Protein AF-A0A849C5H6-F1 (afdb_monomer)

Structure (mmCIF, N/CA/C/O backbone):
data_AF-A0A849C5H6-F1
#
_entry.id   AF-A0A849C5H6-F1
#
loop_
_atom_site.group_PDB
_atom_site.id
_atom_site.type_symbol
_atom_site.label_atom_id
_atom_site.label_a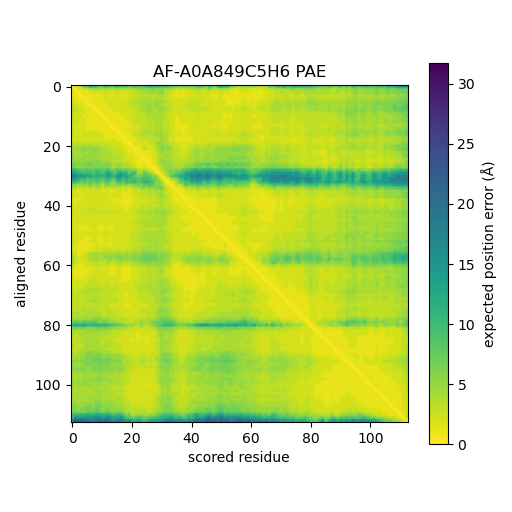lt_id
_atom_site.label_comp_id
_atom_site.label_asym_id
_atom_site.label_entity_id
_atom_site.label_seq_id
_atom_site.pdbx_PDB_ins_code
_atom_site.Cartn_x
_atom_site.Cartn_y
_atom_site.Cartn_z
_atom_site.occupancy
_atom_site.B_iso_or_equiv
_atom_site.auth_seq_id
_atom_site.auth_comp_id
_atom_site.auth_asym_id
_atom_site.auth_atom_id
_atom_site.pdbx_PDB_model_num
ATOM 1 N N . MET A 1 1 ? 11.447 -2.101 3.202 1.00 85.00 1 MET A N 1
ATOM 2 C CA . MET A 1 1 ? 10.987 -1.076 2.242 1.00 85.00 1 MET A CA 1
ATOM 3 C C . MET A 1 1 ? 12.127 -0.765 1.290 1.00 85.00 1 MET A C 1
ATOM 5 O O . MET A 1 1 ? 13.242 -0.595 1.766 1.00 85.00 1 MET A O 1
ATOM 9 N N . ARG A 1 2 ? 11.880 -0.755 -0.023 1.00 93.06 2 ARG A N 1
ATOM 10 C CA . ARG A 1 2 ? 12.868 -0.371 -1.043 1.00 93.06 2 ARG A CA 1
ATOM 11 C C . ARG A 1 2 ? 12.299 0.768 -1.885 1.00 93.06 2 ARG A C 1
ATOM 13 O O . ARG A 1 2 ? 11.134 0.687 -2.269 1.00 93.06 2 ARG A O 1
ATOM 20 N N . THR A 1 3 ? 13.122 1.769 -2.175 1.00 94.75 3 THR A N 1
ATOM 21 C CA . THR A 1 3 ? 12.717 2.952 -2.942 1.00 94.75 3 THR A CA 1
ATOM 22 C C . THR A 1 3 ? 13.357 2.937 -4.325 1.00 94.75 3 THR A C 1
ATOM 24 O O . THR A 1 3 ? 14.534 2.586 -4.473 1.00 94.75 3 THR A O 1
ATOM 27 N N . PHE A 1 4 ? 12.568 3.274 -5.339 1.00 96.38 4 PHE A N 1
ATOM 28 C CA . PHE A 1 4 ? 12.956 3.257 -6.739 1.00 96.38 4 PHE A CA 1
ATOM 29 C C . PHE A 1 4 ? 12.438 4.487 -7.478 1.00 96.38 4 PHE A C 1
ATOM 31 O O . PHE A 1 4 ? 11.488 5.128 -7.041 1.00 96.38 4 PHE A O 1
ATOM 38 N N . THR A 1 5 ? 13.014 4.731 -8.648 1.00 96.44 5 THR A N 1
ATOM 39 C CA . THR A 1 5 ? 12.422 5.553 -9.704 1.00 96.44 5 THR A CA 1
ATOM 40 C C . THR A 1 5 ? 12.260 4.742 -10.986 1.00 96.44 5 THR A C 1
ATOM 42 O O . THR A 1 5 ? 12.952 3.736 -11.198 1.00 96.44 5 THR A O 1
ATOM 45 N N . ALA A 1 6 ? 11.337 5.165 -11.846 1.00 95.12 6 ALA A N 1
ATOM 46 C CA . ALA A 1 6 ? 11.092 4.564 -13.148 1.00 95.12 6 ALA A CA 1
ATOM 47 C C . ALA A 1 6 ? 10.691 5.616 -14.182 1.00 95.12 6 ALA A C 1
ATOM 49 O O . ALA A 1 6 ? 10.271 6.724 -13.868 1.00 95.12 6 ALA A O 1
ATOM 50 N N . HIS A 1 7 ? 10.758 5.244 -15.458 1.00 94.56 7 HIS A N 1
ATOM 51 C CA . HIS A 1 7 ? 10.187 6.081 -16.506 1.00 94.56 7 HIS A CA 1
ATOM 52 C C . HIS A 1 7 ? 8.655 6.142 -16.365 1.00 94.56 7 HIS A C 1
ATOM 54 O O . HIS A 1 7 ? 8.023 5.102 -16.185 1.00 94.56 7 HIS A O 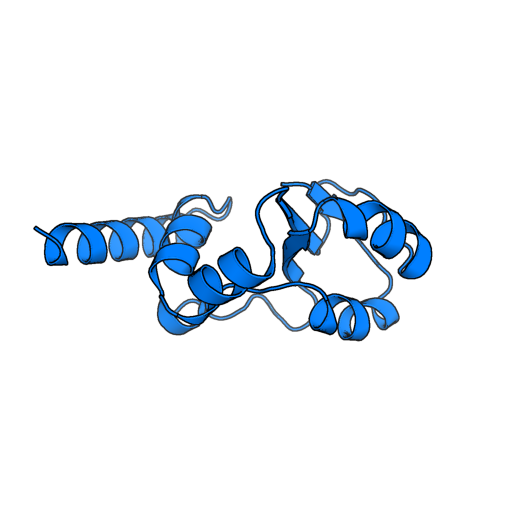1
ATOM 60 N N . ARG A 1 8 ? 8.036 7.318 -16.560 1.00 92.25 8 ARG A N 1
ATOM 61 C CA . ARG A 1 8 ? 6.573 7.527 -16.428 1.00 92.25 8 ARG A CA 1
ATOM 62 C C . ARG A 1 8 ? 5.706 6.489 -17.156 1.00 92.25 8 ARG A C 1
ATOM 64 O O . ARG A 1 8 ? 4.646 6.097 -16.685 1.00 92.25 8 ARG A O 1
ATOM 71 N N . ALA A 1 9 ? 6.180 5.999 -18.304 1.00 93.81 9 ALA A N 1
ATOM 72 C CA . ALA A 1 9 ? 5.473 4.994 -19.104 1.00 93.81 9 ALA A CA 1
ATOM 73 C C . ALA A 1 9 ? 5.370 3.617 -18.415 1.00 93.81 9 ALA A C 1
ATOM 75 O O . ALA A 1 9 ? 4.531 2.805 -18.796 1.00 93.81 9 ALA A O 1
ATOM 76 N N . ALA A 1 10 ? 6.208 3.345 -17.413 1.00 94.38 10 ALA A N 1
ATOM 77 C CA . ALA A 1 10 ? 6.177 2.117 -16.630 1.00 94.38 10 ALA A CA 1
ATOM 78 C C . ALA A 1 10 ? 5.149 2.163 -15.487 1.00 94.38 10 ALA A C 1
ATOM 80 O O . ALA A 1 10 ? 4.699 1.105 -15.043 1.00 94.38 10 ALA A O 1
ATOM 81 N N . LEU A 1 11 ? 4.743 3.357 -15.035 1.00 93.88 11 LEU A N 1
ATOM 82 C CA . LEU A 1 11 ? 3.870 3.529 -13.869 1.00 93.88 11 LEU A CA 1
ATOM 83 C C . LEU A 1 11 ? 2.506 2.835 -14.019 1.00 93.88 11 LEU A C 1
ATOM 85 O O . LEU A 1 11 ? 2.111 2.139 -13.083 1.00 93.88 11 LEU A O 1
ATOM 89 N N . PRO A 1 12 ? 1.799 2.902 -15.169 1.00 93.50 12 PRO A N 1
ATOM 90 C CA . PRO A 1 12 ? 0.531 2.186 -15.326 1.00 93.50 12 PRO A CA 1
ATOM 91 C C . PRO A 1 12 ? 0.685 0.669 -15.170 1.00 93.50 12 PRO A C 1
ATOM 93 O O . PRO A 1 12 ? -0.142 0.015 -14.537 1.00 93.50 12 PRO A O 1
ATOM 96 N N . ARG A 1 13 ? 1.775 0.102 -15.705 1.00 94.38 13 ARG A N 1
ATOM 97 C CA . ARG A 1 13 ? 2.049 -1.335 -15.597 1.00 94.38 13 ARG A CA 1
ATOM 98 C C . ARG A 1 13 ? 2.470 -1.722 -14.184 1.00 94.38 13 ARG A C 1
ATOM 100 O O . ARG A 1 13 ? 2.056 -2.771 -13.705 1.00 94.38 13 ARG A O 1
ATOM 107 N N . LEU A 1 14 ? 3.239 -0.872 -13.507 1.00 95.12 14 LEU A N 1
ATOM 108 C CA . LEU A 1 14 ? 3.604 -1.085 -12.112 1.00 95.12 14 LEU A CA 1
ATOM 109 C C . LEU A 1 14 ? 2.367 -1.054 -11.199 1.00 95.12 14 LEU A C 1
ATOM 111 O O . LEU A 1 14 ? 2.217 -1.934 -10.356 1.00 95.12 14 LEU A O 1
ATOM 115 N N . ARG A 1 15 ? 1.431 -0.121 -11.420 1.00 92.94 15 ARG A N 1
ATOM 116 C CA . ARG A 1 15 ? 0.155 -0.035 -10.681 1.00 92.94 15 ARG A CA 1
ATOM 117 C C . ARG A 1 15 ? -0.706 -1.285 -10.795 1.00 92.94 15 ARG A C 1
ATOM 119 O O . ARG A 1 15 ? -1.393 -1.626 -9.843 1.00 92.94 15 ARG A O 1
ATOM 126 N N . ALA A 1 16 ? -0.670 -1.961 -11.940 1.00 92.50 16 ALA A N 1
ATOM 127 C CA . ALA A 1 16 ? -1.420 -3.198 -12.136 1.00 92.50 16 ALA A CA 1
ATOM 128 C C . ALA A 1 16 ? -0.862 -4.380 -11.318 1.00 92.50 16 ALA A C 1
ATOM 130 O O . ALA A 1 16 ? -1.574 -5.355 -11.093 1.00 92.50 16 ALA A O 1
ATOM 131 N N . ILE A 1 17 ? 0.403 -4.307 -10.891 1.00 92.81 17 ILE A N 1
ATOM 132 C CA . ILE A 1 17 ? 1.112 -5.393 -10.199 1.00 92.81 17 ILE A CA 1
ATOM 133 C C . ILE A 1 17 ? 1.205 -5.114 -8.694 1.00 92.81 17 ILE A C 1
ATOM 135 O O . ILE A 1 17 ? 1.078 -6.030 -7.881 1.00 92.81 17 ILE A O 1
ATOM 139 N N . VAL A 1 18 ? 1.415 -3.852 -8.318 1.00 94.62 18 VAL A N 1
ATOM 140 C CA . VAL A 1 18 ? 1.574 -3.432 -6.923 1.00 94.62 18 VAL A CA 1
ATOM 141 C C . VAL A 1 18 ? 0.226 -3.397 -6.217 1.00 94.62 18 VAL A C 1
ATOM 143 O O . VAL A 1 18 ? -0.729 -2.765 -6.665 1.00 94.62 18 VAL A O 1
ATOM 146 N N . LEU A 1 19 ? 0.168 -4.041 -5.057 1.00 94.62 19 LEU A N 1
ATOM 147 C CA . LEU A 1 19 ? -0.995 -4.015 -4.183 1.00 94.62 19 LEU A CA 1
ATOM 148 C C . LEU A 1 19 ? -0.916 -2.798 -3.258 1.00 94.62 19 LEU A C 1
ATOM 150 O O . LEU A 1 19 ? -0.003 -2.695 -2.443 1.00 94.62 19 LEU A O 1
ATOM 154 N N . ARG A 1 20 ? -1.876 -1.880 -3.365 1.00 91.25 20 ARG A N 1
ATOM 155 C CA . ARG A 1 20 ? -1.848 -0.601 -2.643 1.00 91.25 20 ARG A CA 1
ATOM 156 C C . ARG A 1 20 ? -2.844 -0.591 -1.478 1.00 91.25 20 ARG A C 1
ATOM 158 O O . ARG A 1 20 ? -3.988 -1.001 -1.686 1.00 91.25 20 ARG A O 1
ATOM 165 N N . PRO A 1 21 ? -2.455 -0.114 -0.283 1.00 88.88 21 PRO A N 1
ATOM 166 C CA . PRO A 1 21 ? -3.408 0.149 0.789 1.00 88.88 21 PRO A CA 1
ATOM 167 C C . PRO A 1 21 ? -4.367 1.281 0.405 1.00 88.88 21 PRO A C 1
ATOM 169 O O . PRO A 1 21 ? -3.984 2.250 -0.252 1.00 88.88 21 PRO A O 1
ATOM 172 N N . ASN A 1 22 ? -5.628 1.171 0.829 1.00 87.62 22 ASN A N 1
ATOM 173 C CA . ASN A 1 22 ? -6.637 2.200 0.583 1.00 87.62 22 ASN A CA 1
ATOM 174 C C . ASN A 1 22 ? -6.481 3.367 1.575 1.00 87.62 22 ASN A C 1
ATOM 176 O O . ASN A 1 22 ? -7.208 3.458 2.562 1.00 87.62 22 ASN A O 1
ATOM 180 N N . MET A 1 23 ? -5.533 4.266 1.304 1.00 88.31 23 MET A N 1
ATOM 181 C CA . MET A 1 23 ? -5.247 5.431 2.156 1.00 88.31 23 MET A CA 1
ATOM 182 C C . MET A 1 23 ? -6.433 6.406 2.254 1.00 88.31 23 MET A C 1
ATOM 184 O O . MET A 1 23 ? -6.620 7.052 3.287 1.00 88.31 23 MET A O 1
ATOM 188 N N . ASN A 1 24 ? -7.306 6.439 1.239 1.00 88.06 24 ASN A N 1
ATOM 189 C CA . ASN A 1 24 ? -8.524 7.252 1.260 1.00 88.06 24 ASN A CA 1
ATOM 190 C C . ASN A 1 24 ? -9.486 6.829 2.381 1.00 88.06 24 ASN A C 1
ATOM 192 O O . ASN A 1 24 ? -10.228 7.668 2.888 1.00 88.06 24 ASN A O 1
ATOM 196 N N . ALA A 1 25 ? -9.453 5.562 2.814 1.00 88.12 25 ALA A N 1
ATOM 197 C CA . ALA A 1 25 ? -10.237 5.098 3.960 1.00 88.12 25 ALA A CA 1
ATOM 198 C C . ALA A 1 25 ? -9.840 5.792 5.279 1.00 88.12 25 ALA A C 1
ATOM 200 O O . ALA A 1 25 ? -10.608 5.764 6.234 1.00 88.12 25 ALA A O 1
ATOM 201 N N . LEU A 1 26 ? -8.665 6.430 5.322 1.00 89.12 26 LEU A N 1
ATOM 202 C CA . LEU A 1 26 ? -8.166 7.216 6.454 1.00 89.12 26 LEU A CA 1
ATOM 203 C C . LEU A 1 26 ? -8.289 8.732 6.231 1.00 89.12 26 LEU A C 1
ATOM 205 O O . LEU A 1 26 ? -7.737 9.513 7.003 1.00 89.12 26 LEU A O 1
ATOM 209 N N . GLY A 1 27 ? -8.941 9.166 5.147 1.00 87.50 27 GLY A N 1
ATOM 210 C CA . GLY A 1 27 ? -8.988 10.577 4.754 1.00 87.50 27 GLY A CA 1
ATOM 211 C C . GLY A 1 27 ? -7.652 11.130 4.242 1.00 87.50 27 GLY A C 1
ATOM 212 O O . GLY A 1 27 ? -7.481 12.346 4.175 1.00 87.50 27 GLY A O 1
ATOM 213 N N . ILE A 1 28 ? -6.701 10.260 3.885 1.00 85.06 28 ILE A N 1
ATOM 214 C CA . ILE A 1 28 ? -5.403 10.649 3.326 1.00 85.06 28 ILE A CA 1
ATOM 215 C C . ILE A 1 28 ? -5.520 10.631 1.806 1.00 85.06 28 ILE A C 1
ATOM 217 O O . ILE A 1 28 ? -5.742 9.576 1.213 1.00 85.06 28 ILE A O 1
ATOM 221 N N . VAL A 1 29 ? -5.362 11.801 1.184 1.00 79.44 29 VAL A N 1
ATOM 222 C CA . VAL A 1 29 ? -5.349 11.921 -0.277 1.00 79.44 29 VAL A CA 1
ATOM 223 C C . VAL A 1 29 ? -4.065 11.303 -0.815 1.00 79.44 29 VAL A C 1
ATOM 225 O O . VAL A 1 29 ? -2.968 11.603 -0.342 1.00 79.44 29 VAL A O 1
ATOM 228 N N . ASP A 1 30 ? -4.221 10.435 -1.808 1.00 67.56 30 ASP A N 1
ATOM 229 C CA . ASP A 1 30 ? -3.105 9.789 -2.482 1.00 67.56 30 ASP A CA 1
ATOM 230 C C . ASP A 1 30 ? -2.151 10.825 -3.095 1.00 67.56 30 ASP A C 1
ATOM 232 O O . ASP A 1 30 ? -2.573 11.848 -3.641 1.00 67.56 30 ASP A O 1
AT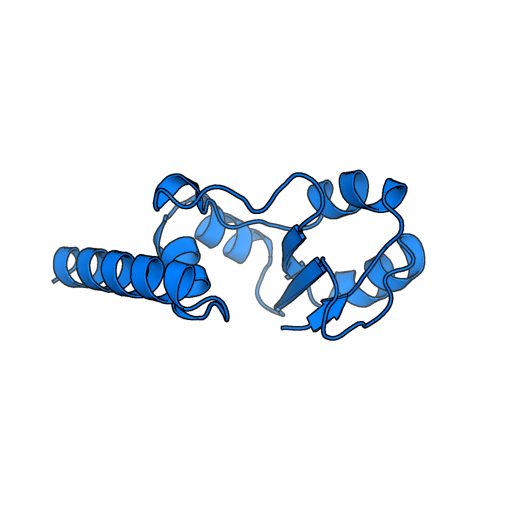OM 236 N N . SER A 1 31 ? -0.852 10.571 -2.975 1.00 63.72 31 SER A N 1
ATOM 237 C CA . SER A 1 31 ? 0.199 11.535 -3.303 1.00 63.72 31 SER A CA 1
ATOM 238 C C . SER A 1 31 ? 0.445 11.591 -4.819 1.00 63.72 31 SER A C 1
ATOM 240 O O . SER A 1 31 ? 1.487 11.192 -5.312 1.00 63.72 31 SER A O 1
ATOM 242 N N . GLY A 1 32 ? -0.536 12.072 -5.584 1.00 65.44 32 GLY A N 1
ATOM 243 C CA . GLY A 1 32 ? -0.422 12.321 -7.026 1.00 65.44 32 GLY A CA 1
ATOM 244 C C . GLY A 1 32 ? -0.330 11.074 -7.921 1.00 65.44 32 GLY A C 1
ATOM 245 O O . GLY A 1 32 ? -0.065 9.957 -7.486 1.00 65.44 32 GLY A O 1
ATOM 246 N N . GLU A 1 33 ? -0.544 11.273 -9.225 1.00 68.94 33 GLU A N 1
ATOM 247 C CA . GLU A 1 33 ? -0.512 10.208 -10.245 1.00 68.94 33 GLU A CA 1
ATOM 248 C C . GLU A 1 33 ? 0.893 9.689 -10.579 1.00 68.94 33 GLU A C 1
ATOM 250 O O . GLU A 1 33 ? 1.027 8.816 -11.439 1.00 68.94 33 GLU A O 1
ATOM 255 N N . ASP A 1 34 ? 1.934 10.174 -9.908 1.00 79.44 34 ASP A N 1
ATOM 256 C CA . ASP A 1 34 ? 3.319 9.761 -10.151 1.00 79.44 34 ASP A CA 1
ATOM 257 C C . ASP A 1 34 ? 3.890 8.913 -9.005 1.00 79.44 34 ASP A C 1
ATOM 259 O O . ASP A 1 34 ? 4.764 8.086 -9.241 1.00 79.44 34 ASP A O 1
ATOM 263 N N . GLN A 1 35 ? 3.326 8.994 -7.793 1.00 87.06 35 GLN A N 1
ATOM 264 C CA . GLN A 1 35 ? 3.799 8.1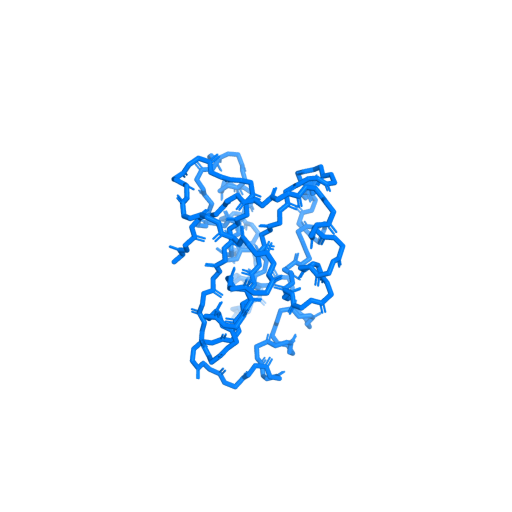91 -6.669 1.00 87.06 35 GLN A CA 1
ATOM 265 C C . GLN A 1 35 ? 3.166 6.793 -6.673 1.00 87.06 35 GLN A C 1
ATOM 267 O O . GLN A 1 35 ? 1.975 6.604 -6.955 1.00 87.06 35 GLN A O 1
ATOM 272 N N . ILE A 1 36 ? 3.968 5.778 -6.360 1.00 91.56 36 ILE A N 1
ATOM 273 C CA . ILE A 1 36 ? 3.490 4.409 -6.156 1.00 91.56 36 ILE A CA 1
ATOM 274 C C . ILE A 1 36 ? 4.025 3.916 -4.824 1.00 91.56 36 ILE A C 1
ATOM 276 O O . ILE A 1 36 ? 5.221 3.721 -4.661 1.00 91.56 36 ILE A O 1
ATOM 280 N N . ASP A 1 37 ? 3.122 3.668 -3.886 1.00 89.81 37 ASP A N 1
ATOM 281 C CA . ASP A 1 37 ? 3.431 3.035 -2.610 1.00 89.81 37 ASP A CA 1
ATOM 282 C C . ASP A 1 37 ? 2.560 1.786 -2.444 1.00 89.81 37 ASP A C 1
ATOM 284 O O . ASP A 1 37 ? 1.331 1.853 -2.582 1.00 89.81 37 ASP A O 1
ATOM 288 N N . GLY A 1 38 ? 3.193 0.639 -2.200 1.00 92.81 38 GLY A N 1
ATOM 289 C CA . GLY A 1 38 ? 2.481 -0.602 -1.942 1.00 92.81 38 GLY A CA 1
ATOM 290 C C . GLY A 1 38 ? 3.362 -1.841 -1.839 1.00 92.81 38 GLY A C 1
ATOM 291 O O . GLY A 1 38 ? 4.580 -1.783 -1.672 1.00 92.81 38 GLY A O 1
ATOM 292 N N . TYR A 1 39 ? 2.704 -2.990 -1.929 1.00 95.69 39 TYR A N 1
ATOM 293 C CA . TYR A 1 39 ? 3.264 -4.311 -1.710 1.00 95.69 39 TYR A CA 1
ATOM 294 C C . TYR A 1 39 ? 3.566 -5.034 -3.018 1.00 95.69 39 TYR A C 1
ATOM 296 O O . TYR A 1 39 ? 2.822 -4.928 -3.997 1.00 95.69 39 TYR A O 1
ATOM 304 N N . ILE A 1 40 ? 4.630 -5.832 -2.994 1.00 97.12 40 ILE A N 1
ATOM 305 C CA . ILE A 1 40 ? 5.000 -6.760 -4.062 1.00 97.12 40 ILE A CA 1
ATOM 306 C C . ILE A 1 40 ? 5.499 -8.076 -3.460 1.00 97.12 40 ILE A C 1
ATOM 308 O O . ILE A 1 40 ? 6.179 -8.083 -2.429 1.00 97.12 40 ILE A O 1
ATOM 312 N N . ALA A 1 41 ? 5.171 -9.192 -4.109 1.00 96.88 41 ALA A N 1
ATOM 313 C CA . ALA A 1 41 ? 5.711 -10.496 -3.747 1.00 96.88 41 ALA A CA 1
ATOM 314 C C . ALA A 1 41 ? 7.229 -10.538 -3.983 1.00 96.88 41 ALA A C 1
ATOM 316 O O . ALA A 1 41 ? 7.723 -10.022 -4.990 1.00 96.88 41 ALA A O 1
ATOM 317 N N . ALA A 1 42 ? 7.970 -11.175 -3.076 1.00 96.75 42 ALA A N 1
ATOM 318 C CA . ALA A 1 42 ? 9.425 -11.279 -3.155 1.00 96.75 42 ALA A CA 1
ATOM 319 C C . ALA A 1 42 ? 9.899 -11.881 -4.484 1.00 96.75 42 ALA A C 1
ATOM 321 O O . ALA A 1 42 ? 10.805 -11.328 -5.108 1.00 96.75 42 ALA A O 1
ATOM 322 N N . GLN A 1 43 ? 9.231 -12.933 -4.972 1.00 96.31 43 GLN A N 1
ATOM 323 C CA . GLN A 1 43 ? 9.597 -13.576 -6.237 1.00 96.31 43 GLN A CA 1
ATOM 324 C C . GLN A 1 43 ? 9.384 -12.701 -7.487 1.00 96.31 43 GLN A C 1
ATOM 326 O O . GLN A 1 43 ? 10.011 -12.945 -8.514 1.00 96.31 43 GLN A O 1
ATOM 331 N N . GLU A 1 44 ? 8.532 -11.673 -7.419 1.00 96.06 44 GLU A N 1
ATOM 332 C CA . GLU A 1 44 ? 8.231 -10.805 -8.567 1.00 96.06 44 GLU A CA 1
ATOM 333 C C . GLU A 1 44 ? 9.196 -9.624 -8.688 1.00 96.06 44 GLU A C 1
ATOM 335 O O . GLU A 1 44 ? 9.326 -9.023 -9.757 1.00 96.06 44 GLU A O 1
ATOM 340 N N . LEU A 1 45 ? 9.888 -9.275 -7.604 1.00 96.25 45 LEU A N 1
ATOM 341 C CA . LEU A 1 45 ? 10.625 -8.022 -7.504 1.00 96.25 45 LEU A CA 1
ATOM 342 C C . LEU A 1 45 ? 11.714 -7.881 -8.572 1.00 96.25 45 LEU A C 1
ATOM 344 O O . LEU A 1 45 ? 11.748 -6.872 -9.274 1.00 96.25 45 LEU A O 1
ATOM 348 N N . ASP A 1 46 ? 12.574 -8.885 -8.735 1.00 97.06 46 ASP A N 1
ATOM 349 C CA . ASP A 1 46 ? 13.679 -8.820 -9.700 1.00 97.06 46 ASP A CA 1
ATOM 350 C C . ASP A 1 46 ? 13.181 -8.797 -11.148 1.00 97.06 46 ASP A C 1
ATOM 352 O O . ASP A 1 46 ? 13.764 -8.135 -12.014 1.00 97.06 46 ASP A O 1
ATOM 356 N N . ASN A 1 47 ? 12.068 -9.485 -11.417 1.00 96.69 47 ASN A N 1
ATOM 357 C CA . ASN A 1 47 ? 11.423 -9.453 -12.721 1.00 96.69 47 ASN A CA 1
ATOM 358 C C . ASN A 1 47 ? 10.858 -8.060 -13.016 1.00 96.69 47 ASN A C 1
ATOM 360 O O . ASN A 1 47 ? 11.135 -7.499 -14.074 1.00 96.69 47 ASN A O 1
ATOM 364 N N . VAL A 1 48 ? 10.142 -7.461 -12.062 1.00 96.88 48 VAL A N 1
ATOM 365 C CA . VAL A 1 48 ? 9.595 -6.106 -12.192 1.00 96.88 48 VAL A CA 1
ATOM 366 C C . VAL A 1 48 ? 10.707 -5.068 -12.344 1.00 96.88 48 VAL A C 1
ATOM 368 O O . VAL A 1 48 ? 10.610 -4.217 -13.229 1.00 96.88 48 VAL A O 1
ATOM 371 N N . ILE A 1 49 ? 11.788 -5.164 -11.560 1.00 97.69 49 ILE A N 1
ATOM 372 C CA . ILE A 1 49 ? 12.953 -4.275 -11.679 1.00 97.69 49 ILE A CA 1
ATOM 373 C C . ILE A 1 49 ? 13.505 -4.306 -13.105 1.00 97.69 49 ILE A C 1
ATOM 375 O O . ILE A 1 49 ? 13.668 -3.257 -13.727 1.00 97.69 49 ILE A O 1
ATOM 379 N N . ARG A 1 50 ? 13.746 -5.503 -13.648 1.00 97.38 50 ARG A N 1
ATOM 380 C CA . ARG A 1 50 ? 14.307 -5.677 -14.992 1.00 97.38 50 ARG A CA 1
ATOM 381 C C . ARG A 1 50 ? 13.342 -5.232 -16.091 1.00 97.38 50 ARG A C 1
ATOM 383 O O . ARG A 1 50 ? 13.748 -4.519 -17.001 1.00 97.38 50 ARG A O 1
ATOM 390 N N . THR A 1 51 ? 12.080 -5.652 -16.027 1.00 96.88 51 THR A N 1
ATOM 391 C CA . THR A 1 51 ? 11.095 -5.424 -17.094 1.00 96.88 51 THR A CA 1
ATOM 392 C C . THR A 1 51 ? 10.608 -3.980 -17.145 1.00 96.88 51 THR A C 1
ATOM 394 O O . THR A 1 51 ? 10.331 -3.475 -18.231 1.00 96.88 51 THR A O 1
ATOM 397 N N . LEU A 1 52 ? 10.497 -3.310 -15.996 1.00 96.62 52 LEU A N 1
ATOM 398 C CA . LEU A 1 52 ? 10.035 -1.920 -15.913 1.00 96.62 52 LEU A CA 1
ATOM 399 C C . LEU A 1 52 ? 11.181 -0.909 -15.788 1.00 96.62 52 LEU A C 1
ATOM 401 O O . LEU A 1 52 ? 10.930 0.295 -15.780 1.00 96.62 52 LEU A O 1
ATOM 405 N N . GLY A 1 53 ? 12.427 -1.383 -15.713 1.00 96.75 53 GLY A N 1
ATOM 406 C CA . GLY A 1 53 ? 13.608 -0.533 -15.603 1.00 96.75 53 GLY A CA 1
ATOM 407 C C . GLY A 1 53 ? 13.656 0.259 -14.297 1.00 96.75 53 GLY A C 1
ATOM 408 O O . GLY A 1 53 ? 14.078 1.416 -14.319 1.00 96.75 53 GLY A O 1
ATOM 409 N N . LEU A 1 54 ? 13.213 -0.339 -13.182 1.00 97.06 54 LEU A N 1
ATOM 410 C CA . LEU A 1 54 ? 13.279 0.307 -11.870 1.00 97.06 54 LEU A CA 1
ATOM 411 C C . LEU A 1 54 ? 14.739 0.516 -11.467 1.00 97.06 54 LEU A C 1
ATOM 413 O O . LEU A 1 54 ? 15.563 -0.394 -11.568 1.00 97.06 54 LEU A O 1
ATOM 417 N N . ARG A 1 55 ? 15.054 1.703 -10.958 1.00 97.12 55 ARG A N 1
ATOM 418 C CA . ARG A 1 55 ? 16.389 2.040 -10.451 1.00 97.12 55 ARG A CA 1
ATOM 419 C C . ARG A 1 55 ? 16.287 2.377 -8.982 1.00 97.12 55 ARG A C 1
ATOM 421 O O . ARG A 1 55 ? 15.423 3.159 -8.613 1.00 97.12 55 ARG A O 1
ATOM 428 N N . ALA A 1 56 ? 17.138 1.775 -8.155 1.00 96.50 56 ALA A N 1
ATOM 429 C CA . ALA A 1 56 ? 17.162 2.085 -6.732 1.00 96.50 56 ALA A CA 1
ATOM 430 C C . ALA A 1 56 ? 17.545 3.557 -6.543 1.00 96.50 56 ALA A C 1
ATOM 432 O O . ALA A 1 56 ? 18.601 3.987 -7.004 1.00 96.50 56 ALA A O 1
ATOM 433 N N . GLU A 1 57 ? 16.682 4.309 -5.873 1.00 94.81 57 GLU A N 1
ATOM 434 C CA . GLU A 1 57 ? 16.874 5.733 -5.625 1.00 94.81 57 GLU A CA 1
ATOM 435 C C . GLU A 1 57 ? 16.267 6.066 -4.258 1.00 94.81 57 GLU A C 1
ATOM 437 O O . GLU A 1 57 ? 15.062 5.888 -4.084 1.00 94.81 57 GLU A O 1
ATOM 442 N N . PRO A 1 58 ? 17.060 6.516 -3.267 1.00 88.75 58 PRO A N 1
ATOM 443 C CA . PRO A 1 58 ? 16.554 6.789 -1.918 1.00 88.75 58 PRO A CA 1
ATOM 444 C C . PRO A 1 58 ? 15.423 7.823 -1.873 1.00 88.75 58 PRO A C 1
ATOM 446 O O . PRO A 1 58 ? 14.557 7.741 -1.007 1.00 88.75 58 PRO A O 1
ATOM 449 N N . SER A 1 59 ? 15.434 8.774 -2.808 1.00 86.75 59 SER A N 1
ATOM 450 C CA . SER A 1 59 ? 14.422 9.820 -2.983 1.00 86.75 59 SER A CA 1
ATOM 451 C C . SER A 1 59 ? 13.439 9.528 -4.121 1.00 86.75 59 SER A C 1
ATOM 453 O O . SER A 1 59 ? 12.794 10.452 -4.610 1.00 86.75 59 SER A O 1
ATOM 455 N N . GLY A 1 60 ? 13.370 8.277 -4.580 1.00 89.50 60 GLY A N 1
ATOM 456 C CA . GLY A 1 60 ? 12.501 7.876 -5.678 1.00 89.50 60 GLY A CA 1
ATOM 457 C C . GLY A 1 60 ? 11.011 7.939 -5.323 1.00 89.50 60 GLY A C 1
ATOM 458 O O . GLY A 1 60 ? 10.615 7.903 -4.157 1.00 89.50 60 GLY A O 1
ATOM 459 N N . ASP A 1 61 ? 10.181 8.011 -6.354 1.00 91.38 61 ASP A N 1
ATOM 460 C CA . ASP A 1 61 ? 8.720 8.125 -6.310 1.00 91.38 61 ASP A CA 1
ATOM 461 C C . ASP A 1 61 ? 7.998 6.779 -6.113 1.00 91.38 61 ASP A C 1
ATOM 463 O O . ASP A 1 61 ? 6.779 6.723 -5.933 1.00 91.38 61 ASP A O 1
ATOM 467 N N . ILE A 1 62 ? 8.743 5.674 -6.108 1.00 94.12 62 ILE A N 1
ATOM 468 C CA . ILE A 1 62 ? 8.208 4.324 -5.966 1.00 94.12 62 ILE A CA 1
ATOM 469 C C . ILE A 1 62 ? 8.716 3.710 -4.664 1.00 94.12 62 ILE A C 1
ATOM 471 O O . ILE A 1 62 ? 9.905 3.453 -4.505 1.00 94.12 62 ILE A O 1
ATOM 475 N N . THR A 1 63 ? 7.804 3.387 -3.754 1.00 92.81 63 THR A N 1
ATOM 476 C CA . THR A 1 63 ? 8.074 2.674 -2.505 1.00 92.81 63 THR A CA 1
ATOM 477 C C . THR A 1 63 ? 7.468 1.274 -2.563 1.00 92.81 63 THR A C 1
ATOM 479 O O . THR A 1 63 ? 6.253 1.116 -2.648 1.00 92.81 63 THR A O 1
ATOM 482 N N . LEU A 1 64 ? 8.311 0.237 -2.500 1.00 94.75 64 LEU A N 1
ATOM 483 C CA . LEU A 1 64 ? 7.869 -1.160 -2.505 1.00 94.75 64 LEU A CA 1
ATOM 484 C C . LEU A 1 64 ? 8.161 -1.848 -1.166 1.00 94.75 64 LEU A C 1
ATOM 486 O O . LEU A 1 64 ? 9.312 -1.970 -0.717 1.00 94.75 64 LEU A O 1
ATOM 490 N N . ARG A 1 65 ? 7.098 -2.348 -0.535 1.00 94.00 65 ARG A N 1
ATOM 491 C CA . ARG A 1 65 ? 7.141 -3.284 0.591 1.00 94.00 65 ARG A CA 1
ATOM 492 C C . ARG A 1 65 ? 7.182 -4.701 0.023 1.00 94.00 65 ARG A C 1
ATOM 494 O O . ARG A 1 65 ? 6.218 -5.190 -0.557 1.00 94.00 65 ARG A O 1
ATOM 501 N N . VAL A 1 66 ? 8.339 -5.338 0.149 1.00 95.94 66 VAL A N 1
ATOM 502 C CA . VAL A 1 66 ? 8.566 -6.698 -0.347 1.00 95.94 66 VAL A CA 1
ATOM 503 C C . VAL A 1 66 ? 8.135 -7.684 0.726 1.00 95.94 66 VAL A C 1
ATOM 505 O O . VAL A 1 66 ? 8.486 -7.500 1.891 1.00 95.94 66 VAL A O 1
ATOM 508 N N . THR A 1 67 ? 7.385 -8.711 0.342 1.00 95.19 67 THR A N 1
ATOM 509 C CA . THR A 1 67 ? 6.896 -9.724 1.276 1.00 95.19 67 THR A CA 1
ATOM 510 C C . THR A 1 67 ? 7.069 -11.139 0.737 1.00 95.19 67 THR A C 1
ATOM 512 O O . THR A 1 67 ? 6.893 -11.382 -0.455 1.00 95.19 67 THR A O 1
ATOM 515 N N . GLU A 1 68 ? 7.409 -12.064 1.633 1.00 97.00 68 GLU A N 1
ATOM 516 C CA . GLU A 1 68 ? 7.460 -13.510 1.378 1.00 97.00 68 GLU A CA 1
ATOM 517 C C . GLU A 1 68 ? 6.170 -14.223 1.823 1.00 97.00 68 GLU A C 1
ATOM 519 O O . GLU A 1 68 ? 6.040 -15.433 1.653 1.00 97.00 68 GLU A O 1
ATOM 524 N N . PHE A 1 69 ? 5.205 -13.491 2.397 1.00 96.12 69 PHE A N 1
ATOM 525 C CA . PHE A 1 69 ? 3.893 -14.046 2.722 1.00 96.12 69 PHE A CA 1
ATOM 526 C C . PHE A 1 69 ? 3.117 -14.407 1.449 1.00 96.12 69 PHE A C 1
ATOM 528 O O . PHE A 1 69 ? 3.334 -13.821 0.386 1.00 96.12 69 PHE A O 1
ATOM 535 N N . ASP A 1 70 ? 2.157 -15.328 1.584 1.00 95.62 70 ASP A N 1
ATOM 536 C CA . ASP A 1 70 ? 1.181 -15.624 0.533 1.00 95.62 70 ASP A CA 1
ATOM 537 C C . ASP A 1 70 ? 0.503 -14.325 0.070 1.00 95.62 70 ASP A C 1
ATOM 539 O O . ASP A 1 70 ? -0.207 -13.654 0.828 1.00 95.62 70 ASP A O 1
ATOM 543 N N . PHE A 1 71 ? 0.741 -13.962 -1.190 1.00 95.00 71 PHE A N 1
ATOM 544 C CA . PHE A 1 71 ? 0.332 -12.673 -1.726 1.00 95.00 71 PHE A CA 1
ATOM 545 C C . PHE A 1 71 ? -1.190 -12.548 -1.880 1.00 95.00 71 PHE A C 1
ATOM 547 O O . PHE A 1 71 ? -1.714 -11.435 -1.803 1.00 95.00 71 PHE A O 1
ATOM 554 N N . ASP A 1 72 ? -1.923 -13.659 -2.007 1.00 94.62 72 ASP A N 1
ATOM 555 C CA . ASP A 1 72 ? -3.388 -13.640 -1.992 1.00 94.62 72 ASP A CA 1
ATOM 556 C C . ASP A 1 72 ? -3.921 -13.367 -0.585 1.00 94.62 72 ASP A C 1
ATOM 558 O O . ASP A 1 72 ? -4.914 -12.651 -0.413 1.00 94.62 72 ASP A O 1
ATOM 562 N N . GLN A 1 73 ? -3.236 -13.868 0.444 1.00 94.50 73 GLN A N 1
ATOM 563 C CA . GLN A 1 73 ? -3.561 -13.533 1.826 1.00 94.50 73 GLN A CA 1
ATOM 564 C C . GLN A 1 73 ? -3.234 -12.067 2.138 1.00 94.50 73 GLN A C 1
ATOM 566 O O . GLN A 1 73 ? -4.050 -11.376 2.753 1.00 94.50 73 GLN A O 1
ATOM 571 N N . VAL A 1 74 ? -2.093 -11.557 1.662 1.00 94.06 74 VAL A N 1
ATOM 572 C CA . VAL A 1 74 ? -1.747 -10.129 1.776 1.00 94.06 74 VAL A CA 1
ATOM 573 C C . VAL A 1 74 ? -2.794 -9.270 1.064 1.00 94.06 74 VAL A C 1
ATOM 575 O O . VAL A 1 74 ? -3.280 -8.301 1.642 1.00 94.06 74 VAL A O 1
ATOM 578 N N . ARG A 1 75 ? -3.228 -9.656 -0.144 1.00 94.25 75 ARG A N 1
ATOM 579 C CA . ARG A 1 75 ? -4.314 -8.984 -0.877 1.00 94.25 75 ARG A CA 1
ATOM 580 C C . ARG A 1 75 ? -5.592 -8.901 -0.059 1.00 94.25 75 ARG A C 1
ATOM 582 O O . ARG A 1 75 ? -6.157 -7.816 0.050 1.00 94.25 75 ARG A O 1
ATOM 589 N N . LYS A 1 76 ? -6.024 -10.009 0.549 1.00 93.44 76 LYS A N 1
ATOM 590 C CA . LYS A 1 76 ? -7.201 -10.015 1.429 1.00 93.44 76 LYS A CA 1
ATOM 591 C C . LYS A 1 76 ? -7.034 -9.029 2.582 1.00 93.44 76 LYS A C 1
ATOM 593 O O . LYS A 1 76 ? -7.937 -8.236 2.809 1.00 93.44 76 LYS A O 1
ATOM 598 N N . LEU A 1 77 ? -5.890 -9.028 3.268 1.00 92.00 77 LEU A N 1
ATOM 599 C CA . LEU A 1 77 ? -5.643 -8.127 4.400 1.00 92.00 77 LEU A CA 1
ATOM 600 C C . LEU A 1 77 ? -5.651 -6.650 3.986 1.00 92.00 77 LEU A C 1
ATOM 602 O O . LEU A 1 77 ? -6.302 -5.835 4.636 1.00 92.00 77 LEU A O 1
ATOM 606 N N . VAL A 1 78 ? -4.970 -6.317 2.887 1.00 91.94 78 VAL A N 1
ATOM 607 C CA . VAL A 1 78 ? -4.862 -4.941 2.381 1.00 91.94 78 VAL A CA 1
ATOM 608 C C . VAL A 1 78 ? -6.203 -4.422 1.853 1.00 91.94 78 VAL A C 1
ATOM 610 O O . VAL A 1 78 ? -6.510 -3.245 2.016 1.00 91.94 78 VAL A O 1
ATOM 613 N N . SER A 1 79 ? -7.005 -5.274 1.206 1.00 87.50 79 SER A N 1
ATOM 614 C CA . SER A 1 79 ? -8.289 -4.872 0.612 1.00 87.50 79 SER A CA 1
ATOM 615 C C . SER A 1 79 ? -9.471 -4.924 1.583 1.00 87.50 79 SER A C 1
ATOM 617 O O . SER A 1 79 ? -10.423 -4.171 1.400 1.00 87.50 79 SER A O 1
ATOM 619 N N . ALA A 1 80 ? -9.451 -5.803 2.589 1.00 84.38 80 ALA A N 1
ATOM 620 C CA . ALA A 1 80 ? -10.601 -6.020 3.470 1.00 84.38 80 ALA A CA 1
ATOM 621 C C . ALA A 1 80 ? -10.694 -5.032 4.638 1.00 84.38 80 ALA A C 1
ATOM 623 O O . ALA A 1 80 ? -11.748 -4.940 5.263 1.00 84.38 80 ALA A O 1
ATOM 624 N N . SER A 1 81 ? -9.610 -4.331 4.982 1.00 81.75 81 SER A N 1
ATOM 625 C CA . SER A 1 81 ? -9.578 -3.516 6.194 1.00 81.75 81 SER A CA 1
ATOM 626 C C . SER A 1 81 ? -8.706 -2.276 6.059 1.00 81.75 81 SER A C 1
ATOM 628 O O . SER A 1 81 ? -7.624 -2.304 5.475 1.00 81.75 81 SER A O 1
ATOM 630 N N . ALA A 1 82 ? -9.152 -1.194 6.696 1.00 90.88 82 ALA A N 1
ATOM 631 C CA . ALA A 1 82 ? -8.364 0.018 6.873 1.00 90.88 82 ALA A CA 1
ATOM 632 C C . ALA A 1 82 ? -7.196 -0.168 7.864 1.00 90.88 82 ALA A C 1
ATOM 634 O O . ALA A 1 82 ? -6.333 0.699 7.935 1.00 90.88 82 ALA A O 1
ATOM 635 N N . VAL A 1 83 ? -7.119 -1.296 8.586 1.00 92.56 83 VAL A N 1
ATOM 636 C CA . VAL A 1 83 ? -6.045 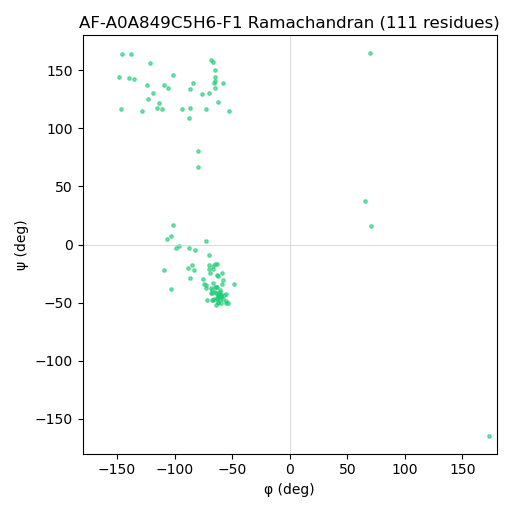-1.578 9.559 1.00 92.56 83 VAL A CA 1
ATOM 637 C C . VAL A 1 83 ? -4.668 -1.583 8.899 1.00 92.56 83 VAL A C 1
ATOM 639 O O . VAL A 1 83 ? -3.743 -0.975 9.430 1.00 92.56 83 VAL A O 1
ATOM 642 N N . VAL A 1 84 ? -4.515 -2.219 7.730 1.00 92.38 84 VAL A N 1
ATOM 643 C CA . VAL A 1 84 ? -3.214 -2.235 7.036 1.00 92.38 84 VAL A CA 1
ATOM 644 C C . VAL A 1 84 ? -2.853 -0.839 6.537 1.00 92.38 84 VAL A C 1
ATOM 646 O O . VAL A 1 84 ? -1.710 -0.422 6.679 1.00 92.38 84 VAL A O 1
ATOM 649 N N . ALA A 1 85 ? -3.831 -0.082 6.030 1.00 92.75 85 ALA A N 1
ATOM 650 C CA . ALA A 1 85 ? -3.610 1.313 5.667 1.00 92.75 85 ALA A CA 1
ATOM 651 C C . ALA A 1 85 ? -3.193 2.152 6.888 1.00 92.75 85 ALA A C 1
ATOM 653 O O . ALA A 1 85 ? -2.294 2.978 6.776 1.00 92.75 85 ALA A O 1
ATOM 654 N N . ALA A 1 86 ? -3.815 1.939 8.053 1.00 94.75 86 ALA A N 1
ATOM 655 C CA . ALA A 1 86 ? -3.513 2.679 9.277 1.00 94.75 86 ALA A CA 1
ATOM 656 C C . ALA A 1 86 ? -2.110 2.348 9.796 1.00 94.75 86 ALA A C 1
ATOM 658 O O . ALA A 1 86 ? -1.366 3.252 10.171 1.00 94.75 86 ALA A O 1
ATOM 659 N N . LEU A 1 87 ? -1.723 1.071 9.748 1.00 93.69 87 LEU A N 1
ATOM 660 C CA . LEU A 1 87 ? -0.379 0.614 10.084 1.00 93.69 87 LEU A CA 1
ATOM 661 C C . LEU A 1 87 ? 0.676 1.192 9.127 1.00 93.69 87 LEU A C 1
ATOM 663 O O . LEU A 1 87 ? 1.689 1.726 9.579 1.00 93.69 87 LEU A O 1
ATOM 667 N N . ASP A 1 88 ? 0.425 1.139 7.818 1.00 91.44 88 ASP A N 1
ATOM 668 C CA . ASP A 1 88 ? 1.320 1.709 6.806 1.00 91.44 88 ASP A CA 1
ATOM 669 C C . ASP A 1 88 ? 1.472 3.219 7.009 1.00 91.44 88 ASP A C 1
ATOM 671 O O . ASP A 1 88 ? 2.592 3.725 7.077 1.00 91.44 88 ASP A O 1
ATOM 675 N N . ALA A 1 89 ? 0.359 3.931 7.204 1.00 92.25 89 ALA A N 1
ATOM 676 C CA . ALA A 1 89 ? 0.365 5.357 7.498 1.00 92.25 89 ALA A CA 1
ATOM 677 C C . ALA A 1 89 ? 1.145 5.665 8.786 1.00 92.25 89 ALA A C 1
ATOM 679 O O . ALA A 1 89 ? 1.974 6.565 8.778 1.00 92.25 89 ALA A O 1
ATOM 680 N N . ALA A 1 90 ? 0.962 4.892 9.862 1.00 94.25 90 ALA A N 1
ATOM 681 C CA . ALA A 1 90 ? 1.635 5.090 11.152 1.00 94.25 90 ALA A CA 1
ATOM 682 C C . ALA A 1 90 ? 3.163 4.900 11.098 1.00 94.25 90 ALA A C 1
ATOM 684 O O . ALA A 1 90 ? 3.873 5.335 12.010 1.00 94.25 90 ALA A O 1
ATOM 685 N N . THR A 1 91 ? 3.670 4.259 10.042 1.00 90.00 91 THR A N 1
ATOM 686 C CA . THR A 1 91 ? 5.105 4.050 9.789 1.00 90.00 91 THR A CA 1
ATOM 687 C C . THR A 1 91 ? 5.655 4.939 8.669 1.00 90.00 91 THR A C 1
ATOM 689 O O . THR A 1 91 ? 6.828 4.821 8.312 1.00 90.00 91 THR A O 1
ATOM 692 N N . ALA A 1 92 ? 4.836 5.845 8.125 1.00 87.56 92 ALA A N 1
ATOM 693 C CA . ALA A 1 92 ? 5.245 6.767 7.075 1.00 87.56 92 ALA A CA 1
ATOM 694 C C . ALA A 1 92 ? 6.325 7.752 7.552 1.00 87.56 92 ALA A C 1
ATOM 696 O O . ALA A 1 92 ? 6.364 8.152 8.716 1.00 87.56 92 ALA A O 1
ATOM 697 N N . LEU A 1 93 ? 7.179 8.179 6.616 1.00 83.31 93 LEU A N 1
ATOM 698 C CA . LEU A 1 93 ? 8.224 9.176 6.872 1.00 83.31 93 LEU A CA 1
ATOM 699 C C . LEU A 1 93 ? 7.673 10.602 6.987 1.00 83.31 93 LEU A C 1
ATOM 701 O O . LEU A 1 93 ? 8.270 11.415 7.688 1.00 83.31 93 LEU A O 1
ATOM 705 N N . ASP A 1 94 ? 6.563 10.920 6.307 1.00 85.31 94 ASP A N 1
ATOM 706 C CA . ASP A 1 94 ? 5.886 12.210 6.479 1.00 85.31 94 ASP A CA 1
ATOM 707 C C . ASP A 1 94 ? 5.181 12.218 7.850 1.00 85.31 94 ASP A C 1
ATOM 709 O O . ASP A 1 94 ? 4.229 11.451 8.041 1.00 85.31 94 ASP A O 1
ATOM 713 N N . PRO A 1 95 ? 5.576 13.100 8.793 1.00 89.62 95 PRO A N 1
ATOM 714 C CA . PRO A 1 95 ? 4.989 13.145 10.132 1.00 89.62 95 PRO A CA 1
ATOM 715 C C . PRO A 1 95 ? 3.475 13.403 10.142 1.00 89.62 95 PRO A C 1
ATOM 717 O O . PRO A 1 95 ? 2.784 13.034 11.092 1.00 89.62 95 PRO A O 1
ATOM 720 N N . ARG A 1 96 ? 2.926 14.036 9.096 1.00 90.06 96 ARG A N 1
ATOM 721 C CA . ARG A 1 96 ? 1.484 14.298 8.973 1.00 90.06 96 ARG A CA 1
ATOM 722 C C . ARG A 1 96 ? 0.723 13.008 8.691 1.00 90.06 96 ARG A C 1
ATOM 724 O O . ARG A 1 96 ? -0.264 12.727 9.369 1.00 90.06 96 ARG A O 1
ATOM 731 N N . ILE A 1 97 ? 1.206 12.222 7.727 1.00 91.31 97 ILE A N 1
ATOM 732 C CA . ILE A 1 97 ? 0.662 10.896 7.398 1.00 91.31 97 ILE A CA 1
ATOM 733 C C . ILE A 1 97 ? 0.823 9.976 8.610 1.00 91.31 97 ILE A C 1
ATOM 735 O O . ILE A 1 97 ? -0.138 9.320 9.016 1.00 91.31 97 ILE A O 1
ATOM 739 N N . GLN A 1 98 ? 1.996 10.026 9.247 1.00 93.81 98 GLN A N 1
ATOM 740 C CA . GLN A 1 98 ? 2.300 9.285 10.466 1.00 93.81 98 GLN A CA 1
ATOM 741 C C . G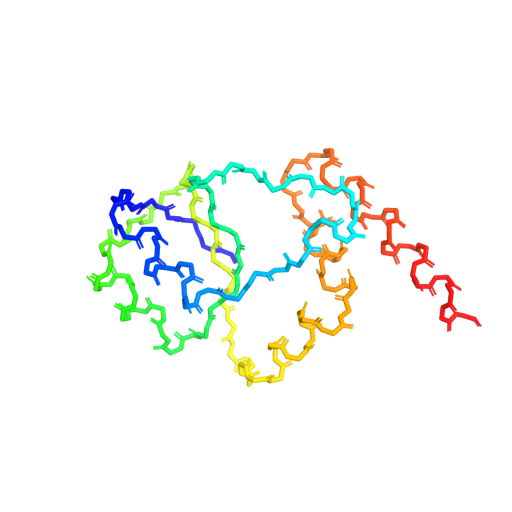LN A 1 98 ? 1.279 9.540 11.576 1.00 93.81 98 GLN A C 1
ATOM 743 O O . GLN A 1 98 ? 0.712 8.597 12.128 1.00 93.81 98 GLN A O 1
ATOM 748 N N . GLY A 1 99 ? 0.995 10.811 11.870 1.00 94.75 99 GLY A N 1
ATOM 749 C CA . GLY A 1 99 ? 0.038 11.187 12.906 1.00 94.75 99 GLY A CA 1
ATOM 750 C C . GLY A 1 99 ? -1.398 10.746 12.605 1.00 94.75 99 GLY A C 1
ATOM 751 O O . GLY A 1 99 ? -2.112 10.346 13.523 1.00 94.75 99 GLY A O 1
ATOM 752 N N . VAL A 1 100 ? -1.835 10.788 11.340 1.00 94.81 100 VAL A N 1
ATOM 753 C CA . VAL A 1 100 ? -3.159 10.270 10.943 1.00 94.81 100 VAL A CA 1
ATOM 754 C C . VAL A 1 100 ? -3.222 8.755 11.134 1.00 94.81 100 VAL A C 1
ATOM 756 O O . VAL A 1 100 ? -4.166 8.261 11.746 1.00 94.81 100 VAL A O 1
ATOM 759 N N . GLY A 1 101 ? -2.197 8.032 10.678 1.00 95.06 101 GLY A N 1
ATOM 760 C CA . GLY A 1 101 ? -2.126 6.580 10.819 1.00 95.06 101 GLY A CA 1
ATOM 761 C C . GLY A 1 101 ? -2.116 6.115 12.272 1.00 95.06 101 GLY A C 1
ATOM 762 O O . GLY A 1 101 ? -2.872 5.218 12.631 1.00 95.06 101 GLY A O 1
ATOM 763 N N . GLN A 1 102 ? -1.319 6.759 13.132 1.00 96.75 102 GLN A N 1
ATOM 764 C CA . GLN A 1 102 ? -1.246 6.419 14.559 1.00 96.75 102 GLN A CA 1
ATOM 765 C C . GLN A 1 102 ? -2.585 6.611 15.278 1.00 96.75 102 GLN A C 1
ATOM 767 O O . GLN A 1 102 ? -2.981 5.748 16.064 1.00 96.75 102 GLN A O 1
ATOM 772 N N . ARG A 1 103 ? -3.302 7.708 14.995 1.00 96.38 103 ARG A N 1
ATOM 773 C CA . ARG A 1 103 ? -4.640 7.940 15.560 1.00 96.38 103 ARG A CA 1
ATOM 774 C C . ARG A 1 103 ? -5.634 6.883 15.091 1.00 96.38 103 ARG A C 1
ATOM 776 O O . ARG A 1 103 ? -6.232 6.220 15.928 1.00 96.38 103 ARG A O 1
ATOM 783 N N . ALA A 1 104 ? -5.728 6.661 13.780 1.00 95.75 104 ALA A N 1
ATOM 784 C CA . ALA A 1 104 ? -6.652 5.681 13.218 1.00 95.75 104 ALA A CA 1
ATOM 785 C C . ALA A 1 104 ? -6.371 4.258 13.729 1.00 95.75 104 ALA A C 1
ATOM 787 O O . ALA A 1 104 ? -7.296 3.524 14.063 1.00 95.75 104 ALA A O 1
ATOM 788 N N . LEU A 1 105 ? -5.096 3.868 13.838 1.00 95.19 105 LEU A N 1
ATOM 789 C CA . LEU A 1 105 ? -4.715 2.562 14.374 1.00 95.19 105 LEU A CA 1
ATOM 790 C C . LEU A 1 105 ? -5.091 2.425 15.856 1.00 95.19 105 LEU A C 1
ATOM 792 O O . LEU A 1 105 ? -5.575 1.371 16.260 1.00 95.19 105 LEU A O 1
ATOM 796 N N . THR A 1 106 ? -4.900 3.481 16.651 1.00 96.44 106 THR A 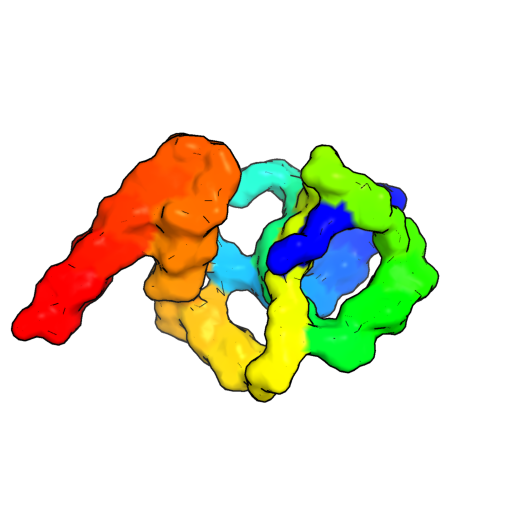N 1
ATOM 797 C CA . THR A 1 106 ? -5.298 3.503 18.068 1.00 96.44 106 THR A CA 1
ATOM 798 C C . THR A 1 106 ? -6.811 3.345 18.208 1.00 96.44 106 THR A C 1
ATOM 800 O O . THR A 1 106 ? -7.253 2.441 18.909 1.00 96.44 106 THR A O 1
ATOM 803 N N . GLU A 1 107 ? -7.596 4.143 17.477 1.00 94.88 107 GLU A N 1
ATOM 804 C CA . GLU A 1 107 ? -9.066 4.075 17.478 1.00 94.88 107 GLU A CA 1
ATOM 805 C C . GLU A 1 107 ? -9.574 2.679 17.087 1.00 94.88 107 GLU A C 1
ATOM 807 O O . GLU A 1 107 ? -10.466 2.129 17.7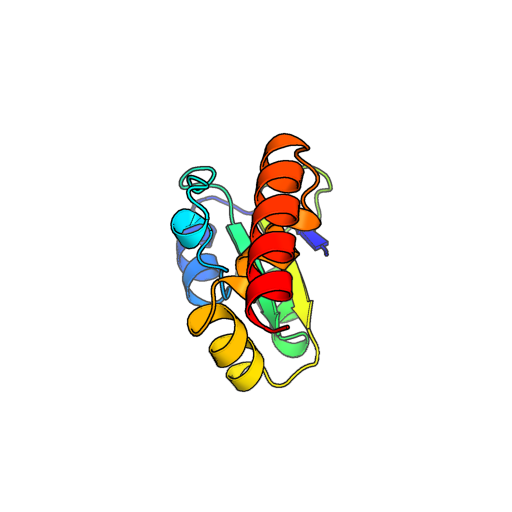33 1.00 94.88 107 GLU A O 1
ATOM 812 N N . MET A 1 108 ? -8.975 2.066 16.059 1.00 93.56 108 MET A N 1
ATOM 813 C CA . MET A 1 108 ? -9.319 0.702 15.653 1.00 93.56 108 MET A CA 1
ATOM 814 C C . MET A 1 108 ? -9.021 -0.302 16.766 1.00 93.56 108 MET A C 1
ATOM 816 O O . MET A 1 108 ? -9.886 -1.105 17.092 1.00 93.56 108 MET A O 1
ATOM 820 N N . LEU A 1 109 ? -7.822 -0.268 17.358 1.00 93.00 109 LEU A N 1
ATOM 821 C CA . LEU A 1 109 ? -7.434 -1.196 18.425 1.00 93.00 109 LEU A CA 1
ATOM 822 C C . LEU A 1 109 ? -8.297 -1.040 19.683 1.00 93.00 109 LEU A C 1
ATOM 824 O O . LEU A 1 109 ? -8.618 -2.041 20.320 1.00 93.00 109 LEU A O 1
ATOM 828 N N . GLU A 1 110 ? -8.696 0.184 20.028 1.00 94.81 110 GLU A N 1
ATOM 829 C CA . GLU A 1 110 ? -9.620 0.451 21.134 1.00 94.81 110 GLU A CA 1
ATOM 830 C C . GLU A 1 110 ? -11.015 -0.125 20.872 1.00 94.81 110 GLU A C 1
ATOM 832 O O . GLU A 1 110 ? -11.625 -0.660 21.792 1.00 94.81 110 GLU A O 1
ATOM 837 N N . ALA A 1 111 ? -11.496 -0.100 19.625 1.00 91.44 111 ALA A N 1
ATOM 838 C CA . ALA A 1 111 ? -12.787 -0.681 19.252 1.00 91.44 111 ALA A CA 1
ATOM 839 C C . ALA A 1 111 ? -12.822 -2.224 19.292 1.00 91.44 111 ALA A C 1
ATOM 841 O O . ALA A 1 111 ? -13.905 -2.808 19.312 1.00 91.44 111 ALA A O 1
ATOM 842 N N . TYR A 1 112 ? -11.661 -2.891 19.289 1.00 86.31 112 TYR A N 1
ATOM 843 C CA . TYR A 1 112 ? -11.547 -4.351 19.442 1.00 86.31 112 TYR A CA 1
ATOM 844 C C . TYR A 1 112 ? -11.463 -4.813 20.905 1.00 86.31 112 TYR A C 1
ATOM 846 O O . TYR A 1 112 ? -11.367 -6.019 21.150 1.00 86.31 112 TYR A O 1
ATOM 854 N N . ARG A 1 113 ? -11.445 -3.879 21.859 1.00 70.69 113 ARG A N 1
ATOM 855 C CA . ARG A 1 113 ? -11.296 -4.154 23.289 1.00 70.69 113 ARG A CA 1
ATOM 856 C C . ARG A 1 113 ? -12.641 -4.292 23.989 1.00 70.69 113 ARG A C 1
ATOM 858 O O . ARG A 1 113 ? -12.706 -5.152 24.895 1.00 70.69 113 ARG A O 1
#

Nearest PDB structures (foldseek):
  4pls-assembly1_D  TM=6.197E-01  e=2.277E+00  synthetic construct
  8ie4-assembly2_B  TM=3.256E-01  e=5.820E+00  Gentiana crassicaulis

Solvent-accessible surface area (backbone atoms only — not comparable to full-atom values): 6268 Å² total; per-residue (Å²): 119,50,37,19,36,61,56,78,86,37,49,69,62,48,58,75,67,40,49,54,51,53,41,61,78,75,75,39,78,77,72,60,98,75,48,42,65,30,34,40,47,52,91,49,47,67,56,50,32,64,76,47,54,50,39,84,29,94,86,34,52,29,39,39,40,69,36,86,61,63,59,70,59,49,47,50,50,36,72,74,38,60,60,51,26,16,53,54,26,41,69,40,87,52,66,67,50,14,54,53,10,46,50,53,40,49,55,52,57,58,74,75,106

Organism: NCBI:txid53432

pLDDT: mean 91.57, std 6.54, range [63.72, 97.69]

Secondary structure (DSSP, 8-state):
-EEEE--GGGHHHHHHHSB---GGGGTPPP-TTT-EEEEEEHHHHHHHHHHHT-EE-TT-SEEEEEE-S-HHHHHHHHHH-HHHHHHHHHT-SSHHHHHHHHHHHHHHHHHT-

Radius of gyration: 14.42 Å; Cα contacts (8 Å, |Δi|>4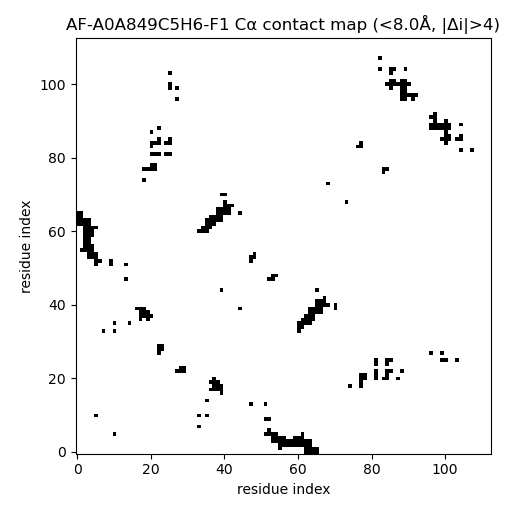): 167; chains: 1; bounding box: 30×30×42 Å

Foldseek 3Di:
DFAWAFDPVLLVVVVVQFQDAPLVVLVDDDPDSRAAAGEHEQVCVVVSCVVRVIDGDPPHRYHYDYDPPDVVVVNCVRPVDCLVVLVVQCPDPPVVSNVSSVVVNVVVVVVVD

Sequence (113 aa):
MRTFTAHRAALPRLRAIVLRPNMNALGIVDSGEDQIDGYIAAQELDNVIRTLGLRAEPSGDITLRVTEFDFDQVRKLVSASAVVAALDAATALDPRIQGVGQRALTEMLEAYR

Mean predicted aligned error: 3.83 Å